Protein AF-A0A2K3NEZ0-F1 (afdb_monomer)

Sequence (125 aa):
ICHIASQNAQGDIDLQCKDNVTSQSRSSELLKQNLPADSTPSTADGTQGSAFLAQVRDKLSAAEYIDFVGYMKALKTKTLKIGEVLLSISRLFSGPERRPLLERFKDYVPAKYHSLYEQYVDGKD

Secondary structure (DSSP, 8-state):
-----------------------------------------SSHHHHHHHHHHHHHHHHS-HHHHHHHHHHHHHHHTT-TTHHHHHHHHHHHT-STTTHHHHHHHGGGS-GGGHHHHHHHHS---

Structure (mmCIF, N/CA/C/O backbone):
data_AF-A0A2K3NEZ0-F1
#
_entry.id   AF-A0A2K3NEZ0-F1
#
loop_
_atom_site.group_PDB
_atom_site.id
_atom_site.type_symbol
_atom_site.label_atom_id
_atom_site.label_alt_id
_atom_site.label_comp_id
_atom_site.label_asym_id
_atom_site.label_entity_id
_atom_site.label_seq_id
_atom_site.pdbx_PDB_ins_code
_atom_site.Cartn_x
_atom_site.Cartn_y
_atom_site.Cartn_z
_atom_site.occupancy
_atom_site.B_iso_or_equiv
_atom_site.auth_seq_id
_atom_site.auth_comp_id
_atom_site.auth_asym_id
_atom_site.auth_atom_id
_atom_site.pdbx_PDB_model_num
ATOM 1 N N . ILE A 1 1 ? 19.827 -73.524 -30.229 1.00 55.31 1 ILE A N 1
ATOM 2 C CA . ILE A 1 1 ? 18.744 -72.883 -31.014 1.00 55.31 1 ILE A CA 1
ATOM 3 C C . ILE A 1 1 ? 17.507 -73.745 -30.837 1.00 55.31 1 ILE A C 1
ATOM 5 O O . ILE A 1 1 ? 17.578 -74.880 -31.270 1.00 55.31 1 ILE A O 1
ATOM 9 N N . CYS A 1 2 ? 16.459 -73.254 -30.166 1.00 38.12 2 CYS A N 1
ATOM 10 C CA . CYS A 1 2 ? 15.070 -73.724 -30.287 1.00 38.12 2 CYS A CA 1
ATOM 11 C C . CYS A 1 2 ? 14.140 -72.693 -29.627 1.00 38.12 2 CYS A C 1
ATOM 13 O O . CYS A 1 2 ? 14.352 -72.308 -28.481 1.00 38.12 2 CYS A O 1
ATOM 15 N N . HIS A 1 3 ? 13.157 -72.231 -30.398 1.00 47.84 3 HIS A N 1
ATOM 16 C CA . HIS A 1 3 ? 12.072 -71.333 -30.004 1.00 47.84 3 HIS A CA 1
ATOM 17 C C . HIS A 1 3 ? 11.077 -72.055 -29.099 1.00 47.84 3 HIS A C 1
ATOM 19 O O . HIS A 1 3 ? 10.721 -73.175 -29.448 1.00 47.84 3 HIS A O 1
ATOM 25 N N . ILE A 1 4 ? 10.529 -71.392 -28.072 1.00 50.06 4 ILE A N 1
ATOM 26 C CA . ILE A 1 4 ? 9.161 -71.661 -27.599 1.00 50.06 4 ILE A CA 1
ATOM 27 C C . ILE A 1 4 ? 8.547 -70.351 -27.082 1.00 50.06 4 ILE A C 1
ATOM 29 O O . ILE A 1 4 ? 9.035 -69.749 -26.129 1.00 50.06 4 ILE A O 1
ATOM 33 N N . ALA A 1 5 ? 7.483 -69.913 -27.750 1.00 52.53 5 ALA A N 1
ATOM 34 C CA . ALA A 1 5 ? 6.516 -68.954 -27.238 1.00 52.53 5 ALA A CA 1
ATOM 35 C C . ALA A 1 5 ? 5.519 -69.689 -26.333 1.00 52.53 5 ALA A C 1
ATOM 37 O O . ALA A 1 5 ? 5.087 -70.772 -26.712 1.00 52.53 5 ALA A O 1
ATOM 38 N N . SER A 1 6 ? 5.086 -69.081 -25.225 1.00 53.50 6 SER A N 1
ATOM 39 C CA . SER A 1 6 ? 3.863 -69.501 -24.528 1.00 53.50 6 SER A CA 1
ATOM 40 C C . SER A 1 6 ? 3.179 -68.310 -23.868 1.00 53.50 6 SER A C 1
ATOM 42 O O . SER A 1 6 ? 3.755 -67.619 -23.032 1.00 53.50 6 SER A O 1
ATOM 44 N N . GLN A 1 7 ? 1.934 -68.092 -24.284 1.00 53.47 7 GLN A N 1
ATOM 45 C CA . GLN A 1 7 ? 0.948 -67.245 -23.626 1.00 53.47 7 GLN A CA 1
ATOM 46 C C . GLN A 1 7 ? 0.245 -68.027 -22.503 1.00 53.47 7 GLN A C 1
ATOM 48 O O . GLN A 1 7 ? 0.119 -69.246 -22.594 1.00 53.47 7 GLN A O 1
ATOM 53 N N . ASN A 1 8 ? -0.342 -67.262 -21.576 1.00 44.59 8 ASN A N 1
ATOM 54 C CA . ASN A 1 8 ? -1.540 -67.564 -20.781 1.00 44.59 8 ASN A CA 1
ATOM 55 C C . ASN A 1 8 ? -1.397 -68.437 -19.515 1.00 44.59 8 ASN A C 1
ATOM 57 O O . ASN A 1 8 ? -1.179 -69.640 -19.601 1.00 44.59 8 ASN A O 1
ATOM 61 N N . ALA A 1 9 ? -1.676 -67.831 -18.353 1.00 47.47 9 ALA A N 1
ATOM 62 C CA . ALA A 1 9 ? -2.453 -68.459 -17.282 1.00 47.47 9 ALA A CA 1
ATOM 63 C C . ALA A 1 9 ? -3.023 -67.390 -16.329 1.00 47.47 9 ALA A C 1
ATOM 65 O O . ALA A 1 9 ? -2.297 -66.564 -15.778 1.00 47.47 9 ALA A O 1
ATOM 66 N N . GLN A 1 10 ? -4.342 -67.435 -16.168 1.00 48.72 10 GLN A N 1
ATOM 67 C CA . GLN A 1 10 ? -5.161 -66.747 -15.174 1.00 48.72 10 GLN A CA 1
ATOM 68 C C . GLN A 1 10 ? -4.855 -67.252 -13.747 1.00 48.72 10 GLN A C 1
ATOM 70 O O . GLN A 1 10 ? -4.640 -68.446 -13.550 1.00 48.72 10 GLN A O 1
ATOM 75 N N . GLY A 1 11 ? -4.942 -66.359 -12.763 1.00 43.41 11 GLY A N 1
ATOM 76 C CA . GLY A 1 11 ? -5.019 -66.642 -11.322 1.00 43.41 11 GLY A CA 1
ATOM 77 C C . GLY A 1 11 ? -4.831 -65.316 -10.589 1.00 43.41 11 GLY A C 1
ATOM 78 O O . GLY A 1 11 ? -3.731 -64.784 -10.565 1.00 43.41 11 GLY A O 1
ATOM 79 N N . ASP A 1 12 ? -5.885 -64.567 -10.266 1.00 41.19 12 ASP A N 1
ATOM 80 C CA . ASP A 1 12 ? -6.663 -64.735 -9.028 1.00 41.19 12 ASP A CA 1
ATOM 81 C C . ASP A 1 12 ? -5.781 -65.191 -7.861 1.00 41.19 12 ASP A C 1
ATOM 83 O O . ASP A 1 12 ? -5.434 -66.364 -7.796 1.00 41.19 12 ASP A O 1
ATOM 87 N N . ILE A 1 13 ? -5.321 -64.242 -7.038 1.00 46.19 13 ILE A N 1
ATOM 88 C CA . ILE A 1 13 ? -5.597 -64.164 -5.595 1.00 46.19 13 ILE A CA 1
ATOM 89 C C . ILE A 1 13 ? -4.840 -62.983 -4.946 1.00 46.19 13 ILE A C 1
ATOM 91 O O . ILE A 1 13 ? -3.675 -62.726 -5.229 1.00 46.19 13 ILE A O 1
ATOM 95 N N . ASP A 1 14 ? -5.556 -62.328 -4.034 1.00 41.31 14 ASP A N 1
ATOM 96 C CA . ASP A 1 14 ? -5.105 -61.736 -2.764 1.00 41.31 14 ASP A CA 1
ATOM 97 C C . ASP A 1 14 ? -4.272 -60.430 -2.721 1.00 41.31 14 ASP A C 1
ATOM 99 O O . ASP A 1 14 ? -3.059 -60.381 -2.893 1.00 41.31 14 ASP A O 1
ATOM 103 N N . LEU A 1 15 ? -4.995 -59.345 -2.418 1.00 49.50 15 LEU A N 1
ATOM 104 C CA . LEU A 1 15 ? -4.818 -58.502 -1.224 1.00 49.50 15 LEU A CA 1
ATOM 105 C C . LEU A 1 15 ? -3.389 -58.348 -0.642 1.00 49.50 15 LEU A C 1
ATOM 107 O O . LEU A 1 15 ? -2.893 -59.248 0.014 1.00 49.50 15 LEU A O 1
ATOM 111 N N . GLN A 1 16 ? -2.804 -57.143 -0.705 1.00 42.84 16 GLN A N 1
ATOM 112 C CA . GLN A 1 16 ? -2.478 -56.317 0.482 1.00 42.84 16 GLN A CA 1
ATOM 113 C C . GLN A 1 16 ? -1.632 -55.082 0.138 1.00 42.84 16 GLN A C 1
ATOM 115 O O . GLN A 1 16 ? -0.623 -55.145 -0.559 1.00 42.84 16 GLN A O 1
ATOM 120 N N . CYS A 1 17 ? -2.030 -53.953 0.725 1.00 48.69 17 CYS A N 1
ATOM 121 C CA . CYS A 1 17 ? -1.269 -52.711 0.804 1.00 48.69 17 CYS A CA 1
ATOM 122 C C . CYS A 1 17 ? 0.028 -52.882 1.611 1.00 48.69 17 CYS A C 1
ATOM 124 O O . CYS A 1 17 ? -0.024 -53.453 2.702 1.00 48.69 17 CYS A O 1
ATOM 126 N N . LYS A 1 18 ? 1.131 -52.247 1.178 1.00 47.00 18 LYS A N 1
ATOM 127 C CA . LYS A 1 18 ? 2.030 -51.540 2.110 1.00 47.00 18 LYS A CA 1
ATOM 128 C C . LYS A 1 18 ? 2.948 -50.517 1.430 1.00 47.00 18 LYS A C 1
ATOM 130 O O . LYS A 1 18 ? 3.615 -50.804 0.443 1.00 47.00 18 LYS A O 1
ATOM 135 N N . ASP A 1 19 ? 2.976 -49.340 2.036 1.00 51.53 19 ASP A N 1
ATOM 136 C CA . ASP A 1 19 ? 3.762 -48.140 1.767 1.00 51.53 19 ASP A CA 1
ATOM 137 C C . ASP A 1 19 ? 5.293 -48.359 1.806 1.00 51.53 19 ASP A C 1
ATOM 139 O O . ASP A 1 19 ? 5.801 -49.053 2.691 1.00 51.53 19 ASP A O 1
ATOM 143 N N . ASN A 1 20 ? 6.055 -47.695 0.922 1.00 43.62 20 ASN A N 1
ATOM 144 C CA . ASN A 1 20 ? 7.057 -46.681 1.307 1.00 43.62 20 ASN A CA 1
ATOM 145 C C . ASN A 1 20 ? 7.822 -46.063 0.108 1.00 43.62 20 ASN A C 1
ATOM 147 O O . ASN A 1 20 ? 8.256 -46.731 -0.821 1.00 43.62 20 ASN A O 1
ATOM 151 N N . VAL A 1 21 ? 7.938 -44.736 0.191 1.00 46.41 21 VAL A N 1
ATOM 152 C CA . VAL A 1 21 ? 9.006 -43.797 -0.209 1.00 46.41 21 VAL A CA 1
ATOM 153 C C . VAL A 1 21 ? 10.264 -44.366 -0.895 1.00 46.41 21 VAL A C 1
ATOM 155 O O . VAL A 1 21 ? 11.013 -45.107 -0.272 1.00 46.41 21 VAL A O 1
ATOM 158 N N . THR A 1 22 ? 10.618 -43.840 -2.080 1.00 40.59 22 THR A N 1
ATOM 159 C CA . THR A 1 22 ? 11.917 -43.167 -2.344 1.00 40.59 22 THR A CA 1
ATOM 160 C C . THR A 1 22 ? 11.884 -42.387 -3.664 1.00 40.59 22 THR A C 1
ATOM 162 O O . THR A 1 22 ? 11.435 -42.859 -4.703 1.00 40.59 22 THR A O 1
ATOM 165 N N . SER A 1 23 ? 12.351 -41.148 -3.554 1.00 41.84 23 SER A N 1
ATOM 166 C CA . SER A 1 23 ? 12.462 -40.078 -4.537 1.00 41.84 23 SER A CA 1
ATOM 167 C C . SER A 1 23 ? 13.288 -40.404 -5.787 1.00 41.84 23 SER A C 1
ATOM 169 O O . SER A 1 23 ? 14.268 -41.135 -5.707 1.00 41.84 23 SER A O 1
ATOM 171 N N . GLN A 1 24 ? 12.979 -39.697 -6.887 1.00 44.69 24 GLN A N 1
ATOM 172 C CA . GLN A 1 24 ? 13.900 -38.808 -7.628 1.00 44.69 24 GLN A CA 1
ATOM 173 C C . GLN A 1 24 ? 13.709 -38.899 -9.153 1.00 44.69 24 GLN A C 1
ATOM 175 O O . GLN A 1 24 ? 14.262 -39.770 -9.811 1.00 44.69 24 GLN A O 1
ATOM 180 N N . SER A 1 25 ? 13.040 -37.905 -9.741 1.00 47.50 25 SER A N 1
ATOM 181 C CA . SER A 1 25 ? 13.498 -37.349 -11.018 1.00 47.50 25 SER A CA 1
ATOM 182 C C . SER A 1 25 ? 12.981 -35.924 -11.188 1.00 47.50 25 SER A C 1
ATOM 184 O O . SER A 1 25 ? 11.782 -35.664 -11.246 1.00 47.50 25 SER A O 1
ATOM 186 N N . ARG A 1 26 ? 13.931 -34.992 -11.198 1.00 52.34 26 ARG A N 1
ATOM 187 C CA . ARG A 1 26 ? 13.753 -33.570 -11.463 1.00 52.34 26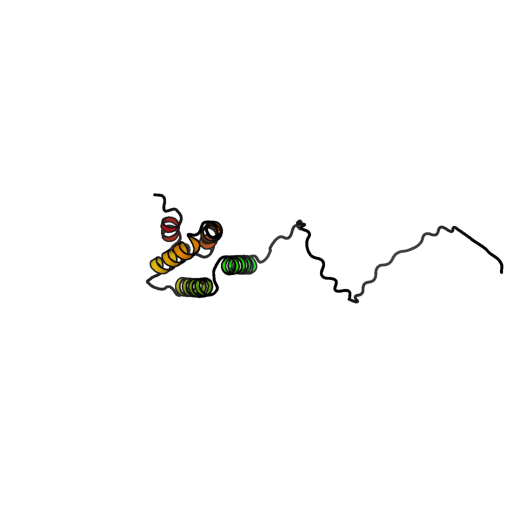 ARG A CA 1
ATOM 188 C C . ARG A 1 26 ? 13.806 -33.386 -12.977 1.00 52.34 26 ARG A C 1
ATOM 190 O O . ARG A 1 26 ? 14.899 -33.334 -13.528 1.00 52.34 26 ARG A O 1
ATOM 197 N N . SER A 1 27 ? 12.651 -33.229 -13.611 1.00 47.00 27 SER A N 1
ATOM 198 C CA . SER A 1 27 ? 12.553 -32.602 -14.930 1.00 47.00 27 SER A CA 1
ATOM 199 C C . SER A 1 27 ? 11.575 -31.447 -14.836 1.00 47.00 27 SER A C 1
ATOM 201 O O . SER A 1 27 ? 10.379 -31.625 -14.626 1.00 47.00 27 SER A O 1
ATOM 203 N N . SER A 1 28 ? 12.135 -30.246 -14.913 1.00 47.22 28 SER A N 1
ATOM 204 C CA . SER A 1 28 ? 11.405 -28.996 -15.026 1.00 47.22 28 SER A CA 1
ATOM 205 C C . SER A 1 28 ? 10.700 -28.979 -16.379 1.00 47.22 28 SER A C 1
ATOM 207 O O . SER A 1 28 ? 11.345 -28.723 -17.392 1.00 47.22 28 SER A O 1
ATOM 209 N N . GLU A 1 29 ? 9.395 -29.235 -16.399 1.00 47.78 29 GLU A N 1
ATOM 210 C CA . GLU A 1 29 ? 8.568 -28.956 -17.568 1.00 47.78 29 GLU A CA 1
ATOM 211 C C . GLU A 1 29 ? 7.492 -27.933 -17.204 1.00 47.78 29 GLU A C 1
ATOM 213 O O . GLU A 1 29 ? 6.752 -28.040 -16.226 1.00 47.78 29 GLU A O 1
ATOM 218 N N . LEU A 1 30 ? 7.542 -26.857 -17.972 1.00 49.41 30 LEU A N 1
ATOM 219 C CA . LEU A 1 30 ? 6.785 -25.627 -17.879 1.00 49.41 30 LEU A CA 1
ATOM 220 C C . LEU A 1 30 ? 5.344 -25.887 -18.352 1.00 49.41 30 LEU A C 1
ATOM 222 O O . LEU A 1 30 ? 5.146 -26.534 -19.373 1.00 49.41 30 LEU A O 1
ATOM 226 N N . LEU A 1 31 ? 4.375 -25.271 -17.665 1.00 52.72 31 LEU A N 1
ATOM 227 C CA . LEU A 1 31 ? 2.972 -25.075 -18.072 1.00 52.72 31 LEU A CA 1
ATOM 228 C C . LEU A 1 31 ? 2.089 -26.329 -18.206 1.00 52.72 31 LEU A C 1
ATOM 230 O O . LEU A 1 31 ? 2.047 -26.965 -19.254 1.00 52.72 31 LEU A O 1
ATOM 234 N N . LYS A 1 32 ? 1.148 -26.488 -17.268 1.00 46.94 32 LYS A N 1
ATOM 235 C CA . LYS A 1 32 ? -0.285 -26.423 -17.608 1.00 46.94 32 LYS A CA 1
ATOM 236 C C . LYS A 1 32 ? -1.137 -26.268 -16.349 1.00 46.94 32 LYS A C 1
ATOM 238 O O . LYS A 1 32 ? -0.916 -26.918 -15.335 1.00 46.94 32 LYS A O 1
ATOM 243 N N . GLN A 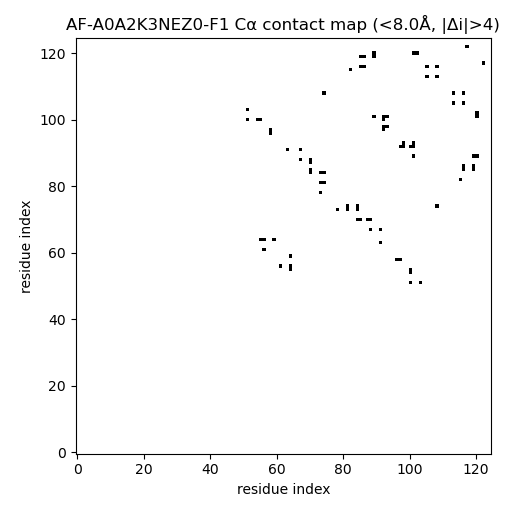1 33 ? -2.100 -25.366 -16.459 1.00 53.16 33 GLN A N 1
ATOM 244 C CA . GLN A 1 33 ? -3.180 -25.107 -15.517 1.00 53.16 33 GLN A CA 1
ATOM 245 C C . GLN A 1 33 ? -3.947 -26.394 -15.188 1.00 53.16 33 GLN A C 1
ATOM 247 O O . GLN A 1 33 ? -4.165 -27.196 -16.090 1.00 53.16 33 GLN A O 1
ATOM 252 N N . ASN A 1 34 ? -4.378 -26.537 -13.929 1.00 38.34 34 ASN A N 1
ATOM 253 C CA . ASN A 1 34 ? -5.638 -27.177 -13.535 1.00 38.34 34 ASN A CA 1
ATOM 254 C C . ASN A 1 34 ? -5.893 -26.953 -12.029 1.00 38.34 34 ASN A C 1
ATOM 256 O O . ASN A 1 34 ? -5.301 -27.612 -11.179 1.00 38.34 34 ASN A O 1
ATOM 260 N N . LEU A 1 35 ? -6.807 -26.031 -11.703 1.00 57.41 35 LEU A N 1
ATOM 261 C CA . LEU A 1 35 ? -7.735 -26.246 -10.582 1.00 57.41 35 LEU A CA 1
ATOM 262 C C . LEU A 1 35 ? -8.651 -27.417 -10.999 1.00 57.41 35 LEU A C 1
ATOM 264 O O . LEU A 1 35 ? -8.955 -27.487 -12.192 1.00 57.41 35 LEU A O 1
ATOM 268 N N . PRO A 1 36 ? -9.096 -28.329 -10.111 1.00 54.50 36 PRO A N 1
ATOM 269 C CA . PRO A 1 36 ? -9.743 -27.984 -8.845 1.00 54.50 36 PRO A CA 1
ATOM 270 C C . PRO A 1 36 ? -9.369 -28.898 -7.664 1.00 54.50 36 PRO A C 1
ATOM 272 O O . PRO A 1 36 ? -9.239 -30.110 -7.799 1.00 54.50 36 PRO A O 1
ATOM 275 N N . ALA A 1 37 ? -9.296 -28.328 -6.467 1.00 41.81 37 ALA A N 1
ATOM 276 C CA . ALA A 1 37 ? -9.476 -29.101 -5.249 1.00 41.81 37 ALA A CA 1
ATOM 277 C C . ALA A 1 37 ? -10.192 -28.228 -4.229 1.00 41.81 37 ALA A C 1
ATOM 279 O O . ALA A 1 37 ? -9.680 -27.200 -3.784 1.00 41.81 37 ALA A O 1
ATOM 280 N N . ASP A 1 38 ? -11.410 -28.659 -3.928 1.00 49.09 38 ASP A N 1
ATOM 281 C CA . ASP A 1 38 ? -12.082 -28.450 -2.661 1.00 49.09 38 ASP A CA 1
ATOM 282 C C . ASP A 1 38 ? -11.056 -28.533 -1.524 1.00 49.09 38 ASP A C 1
ATOM 284 O O . ASP A 1 38 ? -10.443 -29.563 -1.246 1.00 49.09 38 ASP A O 1
ATOM 288 N N . SER A 1 39 ? -10.756 -27.384 -0.950 1.00 40.91 39 SER A N 1
ATOM 289 C CA . SER A 1 39 ? -9.989 -27.270 0.273 1.00 40.91 39 SER A CA 1
ATOM 290 C C . SER A 1 39 ? -10.518 -26.026 0.936 1.00 40.91 39 SER A C 1
ATOM 292 O O . SER A 1 39 ? -10.124 -24.9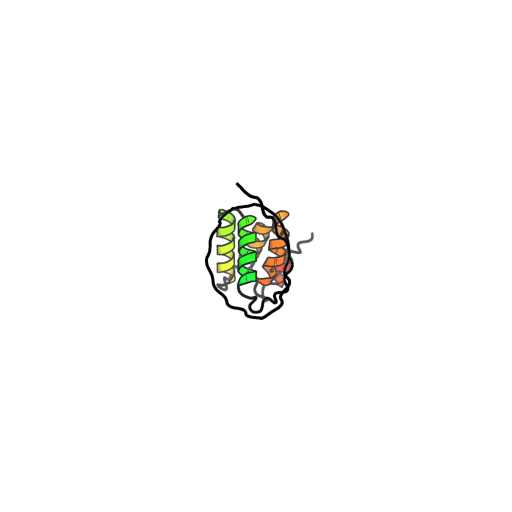05 0.623 1.00 40.91 39 SER A O 1
ATOM 294 N N . THR A 1 40 ? -11.471 -26.245 1.832 1.00 55.22 40 THR A N 1
ATOM 295 C CA . THR A 1 40 ? -11.739 -25.342 2.944 1.00 55.22 40 THR A CA 1
ATOM 296 C C . THR A 1 40 ? -10.419 -24.757 3.453 1.00 55.22 40 THR A C 1
ATOM 298 O O . THR A 1 40 ? -9.599 -25.523 3.970 1.00 55.22 40 THR A O 1
ATOM 301 N N . PRO A 1 41 ? -10.176 -23.436 3.383 1.00 46.69 41 PRO A N 1
ATOM 302 C CA . PRO A 1 41 ? -9.115 -22.847 4.171 1.00 46.69 41 PRO A CA 1
ATOM 303 C C . PRO A 1 41 ? -9.662 -22.666 5.587 1.00 46.69 41 PRO A C 1
ATOM 305 O O . PRO A 1 41 ? -10.060 -21.582 6.007 1.00 46.69 41 PRO A O 1
ATOM 308 N N . SER A 1 42 ? -9.696 -23.769 6.331 1.00 54.00 42 SER A N 1
ATOM 309 C CA . SER A 1 42 ? -9.659 -23.687 7.783 1.00 54.00 42 SER A CA 1
ATOM 310 C C . SER A 1 42 ? -8.270 -23.139 8.126 1.00 54.00 42 SER A C 1
ATOM 312 O O . SER A 1 42 ? -7.263 -23.748 7.765 1.00 54.00 42 SER A O 1
ATOM 314 N N . THR A 1 43 ? -8.224 -21.971 8.776 1.00 45.72 43 THR A N 1
ATOM 315 C CA . THR A 1 43 ? -7.048 -21.104 9.054 1.00 45.72 43 THR A CA 1
ATOM 316 C C . THR A 1 43 ? -6.729 -20.051 7.971 1.00 45.72 43 THR A C 1
ATOM 318 O O . THR A 1 43 ? -5.632 -19.998 7.420 1.00 45.72 43 THR A O 1
ATOM 321 N N . ALA A 1 44 ? -7.686 -19.174 7.655 1.00 49.47 44 ALA A N 1
ATOM 322 C CA . ALA A 1 44 ? -7.561 -18.179 6.581 1.00 49.47 44 ALA A CA 1
ATOM 323 C C . ALA A 1 44 ? -6.994 -16.797 6.983 1.00 49.47 44 ALA A C 1
ATOM 325 O O . ALA A 1 44 ? -6.979 -15.900 6.147 1.00 49.47 44 ALA A O 1
ATOM 326 N N . ASP A 1 45 ? -6.481 -16.591 8.199 1.00 51.53 45 ASP A N 1
ATOM 327 C CA . ASP A 1 45 ? -5.962 -15.262 8.584 1.00 51.53 45 ASP A CA 1
ATOM 328 C C . ASP A 1 45 ? -4.531 -14.979 8.074 1.00 51.53 45 ASP A C 1
ATOM 330 O O . ASP A 1 45 ? -4.160 -13.829 7.845 1.00 51.53 45 ASP A O 1
ATOM 334 N N . GLY A 1 46 ? -3.709 -16.013 7.843 1.00 51.91 46 GLY A N 1
ATOM 335 C CA . GLY A 1 46 ? -2.300 -15.846 7.440 1.00 51.91 46 GLY A CA 1
ATOM 336 C C . GLY A 1 46 ? -2.044 -15.881 5.927 1.00 51.91 46 GLY A C 1
ATOM 337 O O . GLY A 1 46 ? -1.254 -15.094 5.401 1.00 51.91 46 GLY A O 1
ATOM 338 N N . THR A 1 47 ? -2.717 -16.786 5.211 1.00 57.50 47 THR A N 1
ATOM 339 C CA . THR A 1 47 ? -2.445 -17.070 3.788 1.00 57.50 47 THR A CA 1
ATOM 340 C C . THR A 1 47 ? -3.021 -16.006 2.855 1.00 57.50 47 THR A C 1
ATOM 342 O O . THR A 1 47 ? -2.418 -15.673 1.836 1.00 57.50 47 THR A O 1
ATOM 345 N N . GLN A 1 48 ? -4.164 -15.415 3.214 1.00 68.31 48 GLN A N 1
ATOM 346 C CA . GLN A 1 48 ? -4.771 -14.348 2.418 1.00 68.31 48 GLN A CA 1
ATOM 347 C C . GLN A 1 48 ? -3.895 -13.084 2.424 1.00 68.31 48 GLN A C 1
ATOM 349 O O . GLN A 1 48 ? -3.675 -12.469 1.381 1.00 68.31 48 GLN A O 1
ATOM 354 N N . GLY A 1 49 ? -3.331 -12.733 3.586 1.00 76.81 49 GLY A N 1
ATOM 355 C CA . GLY A 1 49 ? -2.390 -11.619 3.736 1.00 76.81 49 GLY A CA 1
ATOM 356 C C . GLY A 1 49 ? -1.109 -11.788 2.921 1.00 76.81 49 GLY A C 1
ATOM 357 O O . GLY A 1 49 ? -0.683 -10.855 2.239 1.00 76.81 49 GLY A O 1
ATOM 358 N N . SER A 1 50 ? -0.504 -12.977 2.946 1.00 81.00 50 SER A N 1
ATOM 359 C CA . SER A 1 50 ? 0.732 -13.236 2.201 1.00 81.00 50 SER A CA 1
ATOM 360 C C . SER A 1 50 ? 0.514 -13.237 0.684 1.00 81.00 50 SER A C 1
ATOM 362 O O . SER A 1 50 ? 1.328 -12.668 -0.045 1.00 81.00 50 SER A O 1
ATOM 364 N N . ALA A 1 51 ? -0.607 -13.784 0.205 1.00 87.00 51 ALA A N 1
ATOM 365 C CA . ALA A 1 51 ? -0.975 -13.750 -1.210 1.00 87.00 51 ALA A CA 1
ATOM 366 C C . ALA A 1 51 ? -1.226 -12.320 -1.720 1.00 87.00 51 ALA A C 1
ATOM 368 O O . ALA A 1 51 ? -0.838 -11.979 -2.839 1.00 87.00 51 ALA A O 1
ATOM 369 N N . PHE A 1 52 ? -1.843 -11.460 -0.905 1.00 88.38 52 PHE A N 1
ATOM 370 C CA . PHE A 1 52 ? -2.005 -10.044 -1.236 1.00 88.38 52 PHE A CA 1
ATOM 371 C C . PHE A 1 52 ? -0.650 -9.332 -1.337 1.00 88.38 52 PHE A C 1
ATOM 373 O O . PHE A 1 52 ? -0.369 -8.690 -2.346 1.00 88.38 52 PHE A O 1
ATOM 380 N N . LEU A 1 53 ? 0.236 -9.510 -0.349 1.00 88.56 53 LEU A N 1
ATOM 381 C CA . LEU A 1 53 ? 1.574 -8.904 -0.365 1.00 88.56 53 LEU A CA 1
ATOM 382 C C . LEU A 1 53 ? 2.417 -9.344 -1.568 1.00 88.56 53 LEU A C 1
ATOM 384 O O . LEU A 1 53 ? 3.153 -8.529 -2.124 1.00 88.56 53 LEU A O 1
ATOM 388 N N . ALA A 1 54 ? 2.296 -10.603 -1.996 1.00 88.81 54 ALA A N 1
ATOM 389 C CA . ALA A 1 54 ? 2.966 -11.094 -3.197 1.00 88.81 54 ALA A CA 1
ATOM 390 C C . ALA A 1 54 ? 2.490 -10.355 -4.460 1.00 88.81 54 ALA A C 1
ATOM 392 O O . ALA A 1 54 ? 3.318 -9.910 -5.250 1.00 88.81 54 ALA A O 1
ATOM 393 N N . GLN A 1 55 ? 1.177 -10.154 -4.616 1.00 89.50 55 GLN A N 1
ATOM 394 C CA . GLN A 1 55 ? 0.618 -9.396 -5.744 1.00 89.50 55 GLN A CA 1
ATOM 395 C C . GLN A 1 55 ? 1.020 -7.919 -5.697 1.00 89.50 55 GLN A C 1
ATOM 397 O O . GLN A 1 55 ? 1.381 -7.334 -6.713 1.00 89.50 55 GLN A O 1
ATOM 402 N N . VAL A 1 56 ? 1.007 -7.318 -4.508 1.00 90.12 56 VAL A N 1
ATOM 403 C CA . VAL A 1 56 ? 1.457 -5.939 -4.296 1.00 90.12 56 VAL A CA 1
ATOM 404 C C . VAL A 1 56 ? 2.925 -5.783 -4.703 1.00 90.12 56 VAL A C 1
ATOM 406 O O . VAL A 1 56 ? 3.265 -4.833 -5.399 1.00 90.12 56 VAL A O 1
ATOM 409 N N . ARG A 1 57 ? 3.785 -6.745 -4.352 1.00 89.12 57 ARG A N 1
ATOM 410 C CA . ARG A 1 57 ? 5.200 -6.760 -4.751 1.00 89.12 57 ARG A CA 1
ATOM 411 C C . ARG A 1 57 ? 5.415 -6.982 -6.252 1.00 89.12 57 ARG A C 1
ATOM 413 O O . ARG A 1 57 ? 6.400 -6.487 -6.780 1.00 89.12 57 ARG A O 1
ATOM 420 N N . ASP A 1 58 ? 4.532 -7.720 -6.920 1.00 90.31 58 ASP A N 1
ATOM 421 C CA . ASP A 1 58 ? 4.582 -7.931 -8.374 1.00 90.31 58 ASP A CA 1
ATOM 422 C C . ASP A 1 58 ? 4.188 -6.667 -9.156 1.00 90.31 58 ASP A C 1
ATOM 424 O O . ASP A 1 58 ? 4.760 -6.372 -10.201 1.00 90.31 58 ASP A O 1
ATOM 428 N N . LYS A 1 59 ? 3.223 -5.892 -8.638 1.00 90.12 59 LYS A N 1
ATOM 429 C CA . LYS A 1 59 ? 2.693 -4.693 -9.316 1.00 90.12 59 LYS A CA 1
ATOM 430 C C . LYS A 1 59 ? 3.392 -3.388 -8.960 1.00 90.12 59 LYS A C 1
ATOM 432 O O . LYS A 1 59 ? 3.270 -2.409 -9.703 1.00 90.12 59 LYS A O 1
ATOM 437 N N . LEU A 1 60 ? 4.081 -3.346 -7.828 1.00 89.81 60 LEU A N 1
ATOM 438 C CA . LEU A 1 60 ? 4.843 -2.189 -7.375 1.00 89.81 60 LEU A CA 1
ATOM 439 C C . LEU A 1 60 ? 6.328 -2.372 -7.661 1.00 89.81 60 LEU A C 1
ATOM 441 O O . LEU A 1 60 ? 6.868 -3.472 -7.582 1.00 89.81 60 LEU A O 1
ATOM 445 N N . SER A 1 61 ? 7.018 -1.260 -7.905 1.00 90.88 61 SER A N 1
ATOM 446 C CA . SER A 1 61 ? 8.482 -1.275 -7.896 1.00 90.88 61 SER A CA 1
ATOM 447 C C . SER A 1 61 ? 9.019 -1.543 -6.487 1.00 90.88 61 SER A C 1
ATOM 449 O O . SER A 1 61 ? 8.342 -1.294 -5.490 1.00 90.88 61 SER A O 1
ATOM 451 N N . ALA A 1 62 ? 10.275 -1.986 -6.381 1.00 90.44 62 ALA A N 1
ATOM 452 C CA . ALA A 1 62 ? 10.907 -2.245 -5.084 1.00 90.44 62 ALA A CA 1
ATOM 453 C C . ALA A 1 62 ? 10.840 -1.033 -4.133 1.00 90.44 62 ALA A C 1
ATOM 455 O O . ALA A 1 62 ? 10.573 -1.210 -2.947 1.00 90.44 62 ALA A O 1
ATOM 456 N N . ALA A 1 63 ? 11.021 0.185 -4.657 1.00 92.50 63 ALA A N 1
ATOM 457 C CA . ALA A 1 63 ? 10.886 1.423 -3.888 1.00 92.50 63 ALA A CA 1
ATOM 458 C C . ALA A 1 63 ? 9.451 1.627 -3.370 1.00 92.50 63 ALA A C 1
ATOM 460 O O . ALA A 1 63 ? 9.241 1.775 -2.171 1.00 92.50 63 ALA A O 1
ATOM 461 N N . GLU A 1 64 ? 8.457 1.516 -4.252 1.00 91.69 64 GLU A N 1
ATOM 462 C CA . GLU A 1 64 ? 7.045 1.669 -3.889 1.00 91.69 64 GLU A CA 1
ATOM 463 C C . GLU A 1 64 ? 6.577 0.604 -2.883 1.00 91.69 64 GLU A C 1
ATOM 465 O O . GLU A 1 64 ? 5.775 0.887 -1.995 1.00 91.69 64 GLU A O 1
ATOM 470 N N . TYR A 1 65 ? 7.085 -0.627 -2.986 1.00 92.12 65 TYR A N 1
ATOM 471 C CA . TYR A 1 65 ? 6.790 -1.683 -2.018 1.00 92.12 65 TYR A CA 1
ATOM 472 C C . TYR A 1 65 ? 7.346 -1.353 -0.624 1.00 92.12 65 TYR A C 1
ATOM 474 O O . TYR A 1 65 ? 6.695 -1.624 0.386 1.00 92.12 65 TYR A O 1
ATOM 482 N N . ILE A 1 66 ? 8.537 -0.749 -0.549 1.00 92.88 66 ILE A N 1
ATOM 483 C CA . ILE A 1 66 ? 9.114 -0.288 0.720 1.00 92.88 66 ILE A CA 1
ATOM 484 C C . ILE A 1 66 ? 8.222 0.796 1.337 1.00 92.88 66 ILE A C 1
ATOM 486 O O . ILE A 1 66 ? 7.891 0.697 2.523 1.00 92.88 66 ILE A O 1
ATOM 490 N N . ASP A 1 67 ? 7.775 1.766 0.535 1.00 92.75 67 ASP A N 1
ATOM 491 C CA . ASP A 1 67 ? 6.844 2.810 0.977 1.00 92.75 67 ASP A CA 1
ATOM 492 C C . ASP A 1 67 ? 5.526 2.207 1.476 1.00 92.75 67 ASP A C 1
ATOM 494 O O . ASP A 1 67 ? 5.079 2.516 2.582 1.00 92.75 67 ASP A O 1
ATOM 498 N N . PHE A 1 68 ? 4.953 1.258 0.729 1.00 92.19 68 PHE A N 1
ATOM 499 C CA . PHE A 1 68 ? 3.742 0.535 1.117 1.00 92.19 68 PHE A CA 1
ATOM 500 C C . PHE A 1 68 ? 3.868 -0.145 2.488 1.00 92.19 68 PHE A C 1
ATOM 502 O O . PHE A 1 68 ? 3.001 0.013 3.351 1.00 92.19 68 PHE A O 1
ATOM 509 N N . VAL A 1 69 ? 4.960 -0.878 2.728 1.00 90.25 69 VAL A N 1
ATOM 510 C CA . VAL A 1 69 ? 5.203 -1.528 4.027 1.00 90.25 69 VAL A CA 1
ATOM 511 C C . VAL A 1 69 ? 5.379 -0.484 5.136 1.00 90.25 69 VAL A C 1
ATOM 513 O O . VAL A 1 69 ? 4.908 -0.693 6.259 1.00 90.25 69 VAL A O 1
ATOM 516 N N . GLY A 1 70 ? 6.013 0.653 4.835 1.00 91.50 70 GLY A N 1
ATOM 517 C CA . GLY A 1 70 ? 6.095 1.805 5.734 1.00 91.50 70 GLY A CA 1
ATOM 518 C C . GLY A 1 70 ? 4.713 2.340 6.119 1.00 91.50 70 GLY A C 1
ATOM 519 O O . GLY A 1 70 ? 4.424 2.517 7.306 1.00 91.50 70 GLY A O 1
ATOM 520 N N . TYR A 1 71 ? 3.821 2.499 5.140 1.00 90.56 71 TYR A N 1
ATOM 521 C CA . TYR A 1 71 ? 2.441 2.923 5.361 1.00 90.56 71 TYR A CA 1
ATOM 522 C C . TYR A 1 71 ? 1.642 1.907 6.181 1.00 90.56 71 TYR A C 1
ATOM 524 O O . TYR A 1 71 ? 0.973 2.301 7.133 1.00 90.56 71 TYR A O 1
ATOM 532 N N . MET A 1 72 ? 1.766 0.600 5.916 1.00 88.44 72 MET A N 1
ATOM 533 C CA . MET A 1 72 ? 1.115 -0.435 6.734 1.00 88.44 72 MET A CA 1
ATOM 534 C C . MET A 1 72 ? 1.575 -0.400 8.195 1.00 88.44 72 MET A C 1
ATOM 536 O O . MET A 1 72 ? 0.767 -0.570 9.110 1.00 88.44 72 MET A O 1
ATOM 540 N N . LYS A 1 73 ? 2.867 -0.155 8.442 1.00 87.81 73 LYS A N 1
ATOM 541 C CA . LYS A 1 73 ? 3.384 0.020 9.806 1.00 87.81 73 LYS A CA 1
ATOM 542 C C . LYS A 1 73 ? 2.769 1.247 10.477 1.00 87.81 73 LYS A C 1
ATOM 544 O O . LYS A 1 73 ? 2.303 1.126 11.606 1.00 87.81 73 LYS A O 1
ATOM 549 N N . ALA A 1 74 ? 2.711 2.380 9.775 1.00 87.31 74 ALA A N 1
ATOM 550 C CA . ALA A 1 74 ? 2.104 3.619 10.268 1.00 87.31 74 ALA A CA 1
ATOM 551 C C . ALA A 1 74 ? 0.595 3.476 10.548 1.00 87.31 74 ALA A C 1
ATOM 553 O O . ALA A 1 74 ? 0.081 4.034 11.520 1.00 87.31 74 ALA A O 1
ATOM 554 N N . LEU A 1 75 ? -0.100 2.679 9.728 1.00 85.00 75 LEU A N 1
ATOM 555 C CA . LEU A 1 75 ? -1.509 2.326 9.897 1.00 85.00 75 LEU A CA 1
ATOM 556 C C . LEU A 1 75 ? -1.734 1.567 11.215 1.00 85.00 75 LEU A C 1
ATOM 558 O O . LEU A 1 75 ? -2.674 1.850 11.957 1.00 85.00 75 LEU A O 1
ATOM 562 N N . LYS A 1 76 ? -0.837 0.624 11.534 1.00 81.56 76 LYS A N 1
ATOM 563 C CA . LYS A 1 76 ? -0.914 -0.201 12.749 1.00 81.56 76 LYS A CA 1
ATOM 564 C C . LYS A 1 76 ? -0.529 0.556 14.021 1.00 81.56 76 LYS A C 1
ATOM 566 O O . LYS A 1 76 ? -1.032 0.220 15.090 1.00 81.56 76 LYS A O 1
ATOM 571 N N . THR A 1 77 ? 0.322 1.577 13.942 1.00 79.44 77 THR A N 1
ATOM 572 C CA . THR A 1 77 ? 0.849 2.288 15.121 1.00 79.44 77 THR A CA 1
ATOM 573 C C . THR A 1 77 ? -0.042 3.415 15.662 1.00 79.44 77 THR A C 1
ATOM 575 O O . THR A 1 77 ? 0.428 4.201 16.477 1.00 79.44 77 THR A O 1
ATOM 578 N N . LYS A 1 78 ? -1.334 3.497 15.289 1.00 69.56 78 LYS A N 1
ATOM 579 C CA . LYS A 1 78 ? -2.245 4.601 15.693 1.00 69.56 78 LYS A CA 1
ATOM 580 C C . LYS A 1 78 ? -1.601 5.978 15.475 1.00 69.56 78 LYS A C 1
ATOM 582 O O . LYS A 1 78 ? -1.625 6.847 16.345 1.00 69.56 78 LYS A O 1
ATOM 587 N N . THR A 1 79 ? -1.002 6.173 14.302 1.00 74.12 79 THR A N 1
ATOM 588 C CA . THR A 1 79 ? -0.404 7.462 13.961 1.00 74.12 79 THR A CA 1
ATOM 589 C C . THR A 1 79 ? -1.489 8.529 13.776 1.00 74.12 79 THR A C 1
ATOM 591 O O . THR A 1 79 ? -2.538 8.266 13.185 1.00 74.12 79 THR A O 1
ATOM 594 N N . LEU A 1 80 ? -1.237 9.756 14.242 1.00 72.31 80 LEU A N 1
ATOM 595 C CA . LEU A 1 80 ? -2.186 10.878 14.135 1.00 72.31 80 LEU A CA 1
ATOM 596 C C . LEU A 1 80 ? -2.455 11.310 12.680 1.00 72.31 80 LEU A C 1
ATOM 598 O O . LEU A 1 80 ? -3.399 12.044 12.414 1.00 72.31 80 LEU A O 1
ATOM 602 N N . LYS A 1 81 ? -1.646 10.831 11.729 1.00 84.19 81 LYS A N 1
ATOM 603 C CA . LYS A 1 81 ? -1.702 11.157 10.295 1.00 84.19 81 LYS A CA 1
ATOM 604 C C . LYS A 1 81 ? -2.262 10.022 9.429 1.00 84.19 81 LYS 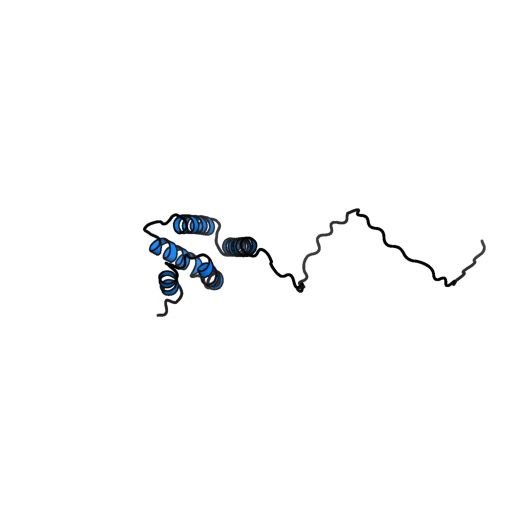A C 1
ATOM 606 O O . LYS A 1 81 ? -1.898 9.876 8.269 1.00 84.19 81 LYS A O 1
ATOM 611 N N . ILE A 1 82 ? -3.150 9.200 9.985 1.00 85.25 82 ILE A N 1
ATOM 612 C CA . ILE A 1 82 ? -3.752 8.050 9.291 1.00 85.25 82 ILE A CA 1
ATOM 613 C C . ILE A 1 82 ? -4.421 8.408 7.951 1.00 85.25 82 ILE A C 1
ATOM 615 O O . ILE A 1 82 ? -4.328 7.634 7.004 1.00 85.25 82 ILE A O 1
ATOM 619 N N . GLY A 1 83 ? -5.037 9.590 7.841 1.00 86.19 83 GLY A N 1
ATOM 620 C CA . GLY A 1 83 ? -5.633 10.057 6.585 1.00 86.19 83 GLY A CA 1
ATOM 621 C C . GLY A 1 83 ? -4.599 10.263 5.477 1.00 86.19 83 GLY A C 1
ATOM 622 O O . GLY A 1 83 ? -4.800 9.791 4.363 1.00 86.19 83 GLY A O 1
ATOM 623 N N . GLU A 1 84 ? -3.452 10.872 5.799 1.00 88.69 84 GLU A N 1
ATOM 624 C CA . GLU A 1 84 ? -2.342 11.031 4.847 1.00 88.69 84 GLU A CA 1
ATOM 625 C C . GLU A 1 84 ? -1.778 9.671 4.421 1.00 88.69 84 GLU A C 1
ATOM 627 O O . GLU A 1 84 ? -1.489 9.462 3.248 1.00 88.69 84 GLU A O 1
ATOM 632 N N . VAL A 1 85 ? -1.677 8.721 5.357 1.00 89.25 85 VAL A N 1
ATOM 633 C CA . VAL A 1 85 ? -1.228 7.351 5.067 1.00 89.25 85 VAL A CA 1
ATOM 634 C C . VAL A 1 85 ? -2.173 6.665 4.076 1.00 89.25 85 VAL A C 1
ATOM 636 O O . VAL A 1 85 ? -1.711 6.103 3.086 1.00 89.25 85 VAL A O 1
ATOM 639 N N . LEU A 1 86 ? -3.488 6.732 4.302 1.00 89.00 86 LEU A N 1
ATOM 640 C CA . LEU A 1 86 ? -4.480 6.130 3.407 1.00 89.00 86 LEU A CA 1
ATOM 641 C C . LEU A 1 86 ? -4.483 6.776 2.017 1.00 89.00 86 LEU A C 1
ATOM 643 O O . LEU A 1 86 ? -4.576 6.058 1.024 1.00 89.00 86 LEU A O 1
ATOM 647 N N . LEU A 1 87 ? -4.316 8.099 1.941 1.00 89.00 87 LEU A N 1
ATOM 648 C CA . LEU A 1 87 ? -4.194 8.820 0.673 1.00 89.00 87 LEU A CA 1
ATOM 649 C C . LEU A 1 87 ? -2.912 8.442 -0.087 1.00 89.00 87 LEU A C 1
ATOM 651 O O . LEU A 1 87 ? -2.936 8.275 -1.304 1.00 89.00 87 LEU A O 1
ATOM 655 N N . SER A 1 88 ? -1.781 8.282 0.604 1.00 91.12 88 SER A N 1
ATOM 656 C CA . SER A 1 88 ? -0.545 7.816 -0.036 1.00 91.12 88 SER A CA 1
ATOM 657 C C . SER A 1 88 ? -0.696 6.400 -0.584 1.00 91.12 88 SER A C 1
ATOM 659 O O . SER A 1 88 ? -0.281 6.134 -1.711 1.00 91.12 88 SER A O 1
ATOM 661 N N . ILE A 1 89 ? -1.348 5.505 0.166 1.00 90.19 89 ILE A N 1
ATOM 662 C CA . ILE A 1 89 ? -1.658 4.151 -0.307 1.00 90.19 89 ILE A CA 1
ATOM 663 C C . ILE A 1 89 ? -2.594 4.201 -1.524 1.00 90.19 89 ILE A C 1
ATOM 665 O O . ILE A 1 89 ? -2.359 3.486 -2.498 1.00 90.19 89 ILE A O 1
ATOM 669 N N . SER A 1 90 ? -3.627 5.053 -1.515 1.00 88.31 90 SER A N 1
ATOM 670 C CA . SER A 1 90 ? -4.549 5.155 -2.652 1.00 88.31 90 SER A CA 1
ATOM 671 C C . SER A 1 90 ? -3.862 5.658 -3.920 1.00 88.31 90 SER A C 1
ATOM 673 O O . SER A 1 90 ? -4.084 5.112 -5.002 1.00 88.31 90 SER A O 1
ATOM 675 N N . ARG A 1 91 ? -2.942 6.621 -3.787 1.00 89.44 91 ARG A N 1
ATOM 676 C CA . ARG A 1 91 ? -2.087 7.104 -4.884 1.00 89.44 91 ARG A CA 1
ATOM 677 C C . ARG A 1 91 ? -1.168 6.017 -5.432 1.00 89.44 91 ARG A C 1
ATOM 679 O O . ARG A 1 91 ? -1.072 5.868 -6.648 1.00 89.44 91 ARG A O 1
ATOM 686 N N . LEU A 1 92 ? -0.558 5.218 -4.557 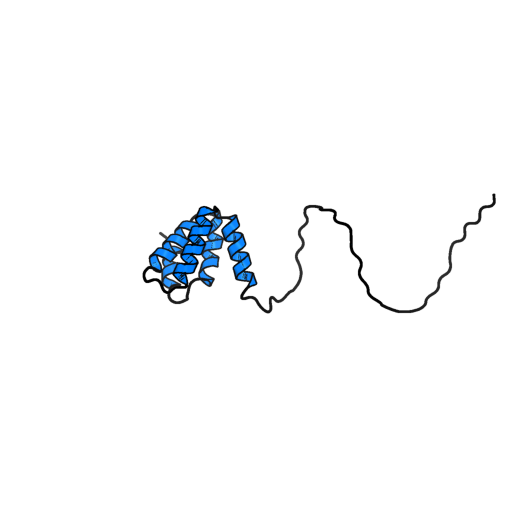1.00 90.06 92 LEU A N 1
ATOM 687 C CA . LEU A 1 92 ? 0.322 4.108 -4.939 1.00 90.06 92 LEU A CA 1
ATOM 688 C C . LEU A 1 92 ? -0.387 3.092 -5.857 1.00 90.06 92 LEU A C 1
ATOM 690 O O . LEU A 1 92 ? 0.196 2.563 -6.809 1.00 90.06 92 LEU A O 1
ATOM 694 N N . PHE A 1 93 ? -1.674 2.852 -5.589 1.00 89.31 93 PHE A N 1
ATOM 695 C CA . PHE A 1 93 ? -2.515 1.916 -6.334 1.00 89.31 93 PHE A CA 1
ATOM 696 C C . PHE A 1 93 ? -3.468 2.582 -7.342 1.00 89.31 93 PHE A C 1
ATOM 698 O O . PHE A 1 93 ? -4.324 1.901 -7.901 1.00 89.31 93 PHE A O 1
ATOM 705 N N . SER A 1 94 ? -3.314 3.880 -7.629 1.00 85.06 94 SER A N 1
ATOM 706 C CA . SER A 1 94 ? -4.189 4.606 -8.572 1.00 85.06 94 SER A CA 1
ATOM 707 C C . SER A 1 94 ? -4.039 4.152 -10.032 1.00 85.06 94 SER A C 1
ATOM 709 O O . SER A 1 94 ? -4.887 4.461 -10.871 1.00 85.06 94 SER A O 1
ATOM 711 N N . GLY A 1 95 ? -2.982 3.400 -10.353 1.00 85.12 95 GLY A N 1
ATOM 712 C CA . GLY A 1 95 ? -2.780 2.831 -11.684 1.00 85.12 95 GLY A CA 1
ATOM 713 C C . GLY A 1 95 ? -3.855 1.795 -12.061 1.00 85.12 95 GLY A C 1
ATOM 714 O O . GLY A 1 95 ? -4.319 1.048 -11.196 1.00 85.12 95 GLY A O 1
ATOM 715 N N . PRO A 1 96 ? -4.233 1.685 -13.349 1.00 79.19 96 PRO A N 1
ATOM 716 C CA . PRO A 1 96 ? -5.293 0.779 -13.808 1.00 79.19 96 PRO A CA 1
ATOM 717 C C . PRO A 1 96 ? -5.009 -0.693 -13.475 1.00 79.19 96 PRO A C 1
ATOM 719 O O . PRO A 1 96 ? -5.919 -1.424 -13.100 1.00 79.19 96 PRO A O 1
ATOM 722 N N . GLU A 1 97 ? -3.743 -1.108 -13.515 1.00 85.12 97 GLU A N 1
ATOM 723 C CA . GLU A 1 97 ? -3.310 -2.471 -13.170 1.00 85.12 97 GLU A CA 1
ATOM 724 C C . GLU A 1 97 ? -3.339 -2.759 -11.659 1.00 85.12 97 GLU A C 1
ATOM 726 O O . GLU A 1 97 ? -3.273 -3.910 -11.231 1.00 85.12 97 GLU A O 1
ATOM 731 N N . ARG A 1 98 ? -3.422 -1.707 -10.839 1.00 88.44 98 ARG A N 1
ATOM 732 C CA . ARG A 1 98 ? -3.308 -1.755 -9.376 1.00 88.44 98 ARG A CA 1
ATOM 733 C C . ARG A 1 98 ? -4.638 -1.520 -8.662 1.00 88.44 98 ARG A C 1
ATOM 735 O O . ARG A 1 98 ? -4.750 -1.850 -7.486 1.00 88.44 98 ARG A O 1
ATOM 742 N N . ARG A 1 99 ? -5.668 -1.050 -9.373 1.00 84.69 99 ARG A N 1
ATOM 743 C CA . ARG A 1 99 ? -7.048 -0.926 -8.872 1.00 84.69 99 ARG A CA 1
ATOM 744 C C . ARG A 1 99 ? -7.577 -2.154 -8.116 1.00 84.69 99 ARG A C 1
ATOM 746 O O . ARG A 1 99 ? -8.096 -1.956 -7.020 1.00 84.69 99 ARG A O 1
ATOM 753 N N . PRO A 1 100 ? -7.403 -3.406 -8.590 1.00 87.06 100 PRO A N 1
ATOM 754 C CA . PRO A 1 100 ? -7.863 -4.565 -7.823 1.00 87.06 100 PRO A CA 1
ATOM 755 C C . PRO A 1 100 ? -7.143 -4.719 -6.471 1.00 87.06 100 PRO A C 1
ATOM 757 O O . PRO A 1 100 ? -7.721 -5.254 -5.528 1.00 87.06 100 PRO A O 1
ATOM 760 N N . LEU A 1 101 ? -5.902 -4.232 -6.337 1.00 89.56 101 LEU A N 1
ATOM 761 C CA . LEU A 1 101 ? -5.184 -4.227 -5.057 1.00 89.56 101 LEU A CA 1
ATOM 762 C C . LEU A 1 101 ? -5.779 -3.203 -4.092 1.00 89.56 101 LEU A C 1
ATOM 764 O O . LEU A 1 101 ? -5.881 -3.485 -2.903 1.00 89.56 101 LEU A O 1
ATOM 768 N N . LEU A 1 102 ? -6.206 -2.049 -4.607 1.00 87.56 102 LEU A N 1
ATOM 769 C CA . LEU A 1 102 ? -6.892 -1.022 -3.829 1.00 87.56 102 LEU A CA 1
ATOM 770 C C . LEU A 1 102 ? -8.220 -1.558 -3.268 1.00 87.56 102 LEU A C 1
ATOM 772 O O . LEU A 1 102 ? -8.469 -1.476 -2.070 1.00 87.56 102 LEU A O 1
ATOM 776 N N . GLU A 1 103 ? -9.035 -2.214 -4.096 1.00 85.56 103 GLU A N 1
ATOM 777 C CA . GLU A 1 103 ? -10.301 -2.806 -3.640 1.00 85.56 103 GLU A CA 1
ATOM 778 C C . GLU A 1 103 ? -10.114 -3.882 -2.566 1.00 85.56 103 GLU A C 1
ATOM 780 O O . GLU A 1 103 ? -10.941 -4.000 -1.665 1.00 85.56 103 GLU A O 1
ATOM 785 N N . ARG A 1 104 ? -9.030 -4.663 -2.646 1.00 87.44 104 ARG A N 1
ATOM 786 C CA . ARG A 1 104 ? -8.684 -5.694 -1.653 1.00 87.44 104 ARG A CA 1
ATOM 787 C C . ARG A 1 104 ? -8.017 -5.117 -0.411 1.00 87.44 104 ARG A C 1
ATOM 789 O O . ARG A 1 104 ? -8.087 -5.720 0.655 1.00 87.44 104 ARG A O 1
ATOM 796 N N . PHE A 1 105 ? -7.381 -3.952 -0.520 1.00 87.81 105 PHE A N 1
ATOM 797 C CA . PHE A 1 105 ? -6.715 -3.317 0.611 1.00 87.81 105 PHE A CA 1
ATOM 798 C C . PHE A 1 105 ? -7.705 -2.905 1.709 1.00 87.81 105 PHE A C 1
ATOM 800 O O . PHE A 1 105 ? -7.326 -2.892 2.878 1.00 87.81 105 PHE A O 1
ATOM 807 N N . LYS A 1 106 ? -8.975 -2.639 1.367 1.00 85.38 106 LYS A N 1
ATOM 808 C CA . LYS A 1 106 ? -10.021 -2.263 2.334 1.00 85.38 106 LYS A CA 1
ATOM 809 C C . LYS A 1 106 ? -10.148 -3.244 3.506 1.00 85.38 106 LYS A C 1
ATOM 811 O O . LYS A 1 106 ? -10.385 -2.803 4.620 1.00 85.38 106 LYS A O 1
ATOM 816 N N . ASP A 1 107 ? -9.920 -4.540 3.278 1.00 84.56 107 ASP A N 1
ATOM 817 C CA . ASP A 1 107 ? -9.995 -5.580 4.314 1.00 84.56 107 ASP A CA 1
ATOM 818 C C . ASP A 1 107 ? -8.862 -5.471 5.355 1.00 84.56 107 ASP A C 1
ATOM 820 O O . ASP A 1 107 ? -8.958 -6.010 6.455 1.00 84.56 107 ASP A O 1
ATOM 824 N N . TYR A 1 108 ? -7.786 -4.749 5.026 1.00 84.12 108 TYR A N 1
ATOM 825 C CA . TYR A 1 108 ? -6.637 -4.499 5.902 1.00 84.12 108 TYR A CA 1
ATOM 826 C C . TYR A 1 108 ? -6.699 -3.129 6.591 1.00 84.12 108 TYR A C 1
ATOM 828 O O . TYR A 1 108 ? -5.855 -2.824 7.441 1.00 84.12 108 TYR A O 1
ATOM 836 N N . VAL A 1 109 ? -7.675 -2.290 6.234 1.00 85.62 109 VAL A N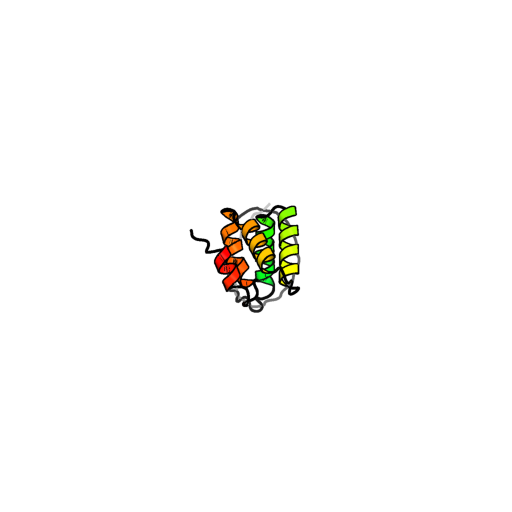 1
ATOM 837 C CA . VAL A 1 109 ? -7.898 -0.995 6.876 1.00 85.62 109 VAL A CA 1
ATOM 838 C C . VAL A 1 109 ? -8.658 -1.225 8.187 1.00 85.62 109 VAL A C 1
ATOM 840 O O . VAL A 1 109 ? -9.571 -2.038 8.248 1.00 85.62 109 VAL A O 1
ATOM 843 N N . PRO A 1 110 ? -8.317 -0.539 9.289 1.00 85.06 110 PRO A N 1
ATOM 844 C CA . PRO A 1 110 ? -9.138 -0.608 10.489 1.00 85.06 110 PRO A CA 1
ATOM 845 C C . PRO A 1 110 ? -10.539 -0.043 10.219 1.00 85.06 110 PRO A C 1
ATOM 847 O O . PRO A 1 110 ? -10.655 1.051 9.669 1.00 85.06 110 PRO A O 1
ATOM 850 N N . ALA A 1 111 ? -11.587 -0.712 10.711 1.00 85.75 111 ALA A N 1
ATOM 851 C CA . ALA A 1 111 ? -12.993 -0.336 10.486 1.00 85.75 111 ALA A CA 1
ATOM 852 C C . ALA A 1 111 ? -13.309 1.152 10.743 1.00 85.75 111 ALA A C 1
ATOM 854 O O . ALA A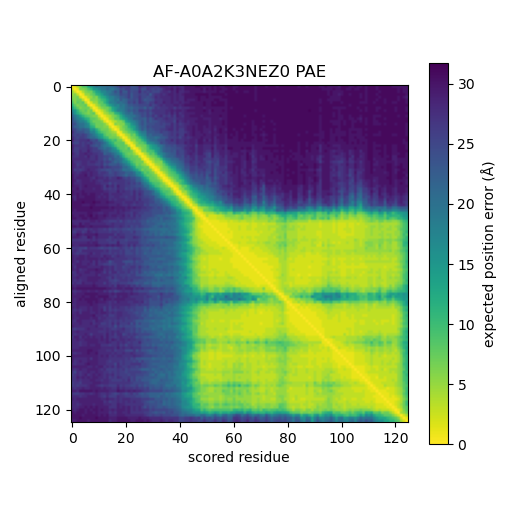 1 111 ? -14.118 1.754 10.045 1.00 85.75 111 ALA A O 1
ATOM 855 N N . LYS A 1 112 ? -12.623 1.785 11.706 1.00 85.25 112 LYS A N 1
ATOM 856 C CA . LYS A 1 112 ? -12.783 3.217 12.023 1.00 85.25 112 LYS A CA 1
ATOM 857 C C . LYS A 1 112 ? -12.379 4.166 10.892 1.00 85.25 112 LYS A C 1
ATOM 859 O O . LYS A 1 112 ? -12.762 5.330 10.924 1.00 85.25 112 LYS A O 1
ATOM 864 N N . TYR A 1 113 ? -11.592 3.690 9.933 1.00 85.94 113 TYR A N 1
ATOM 865 C CA . TYR A 1 113 ? -11.109 4.468 8.800 1.00 85.94 113 TYR A CA 1
ATOM 866 C C . TYR A 1 113 ? -11.682 3.993 7.461 1.00 85.94 113 TYR A C 1
ATOM 868 O O . TYR A 1 113 ? -11.321 4.566 6.439 1.00 85.94 113 TYR A O 1
ATOM 876 N N . HIS A 1 114 ? -12.587 3.005 7.446 1.00 86.19 114 HIS A N 1
ATOM 877 C CA . HIS A 1 114 ? -13.234 2.545 6.210 1.00 86.19 114 HIS A CA 1
ATOM 878 C C . HIS A 1 114 ? -13.952 3.688 5.493 1.00 86.19 114 HIS A C 1
ATOM 880 O O . HIS A 1 114 ? -13.670 3.925 4.328 1.00 86.19 114 HIS A O 1
ATOM 886 N N . SER A 1 115 ? -14.759 4.480 6.205 1.00 87.06 115 SER A N 1
ATOM 887 C CA . SER A 1 115 ? -15.476 5.616 5.60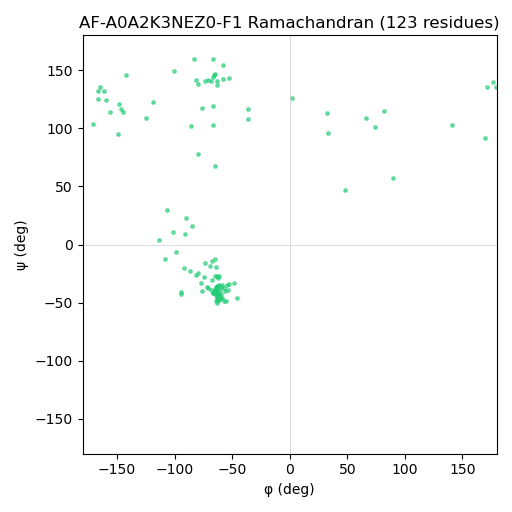6 1.00 87.06 115 SER A CA 1
ATOM 888 C C . SER A 1 115 ? -14.546 6.693 5.037 1.00 87.06 115 SER A C 1
ATOM 890 O O . SER A 1 115 ? -14.904 7.404 4.102 1.00 87.06 115 SER A O 1
ATOM 892 N N . LEU A 1 116 ? -13.344 6.848 5.604 1.00 85.50 116 LEU A N 1
ATOM 893 C CA . LE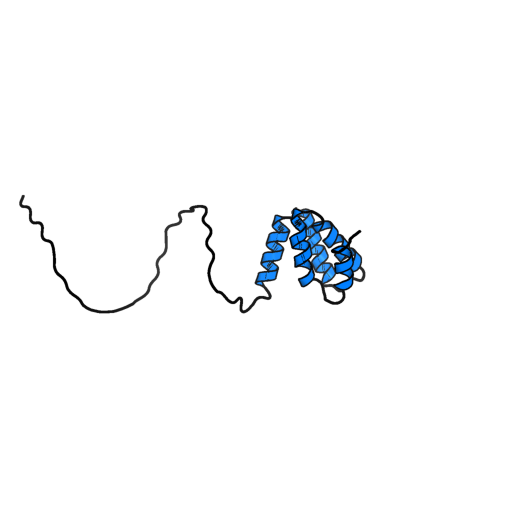U A 1 116 ? -12.335 7.756 5.057 1.00 85.50 116 LEU A CA 1
ATOM 894 C C . LEU A 1 116 ? -11.677 7.151 3.812 1.00 85.50 116 LEU A C 1
ATOM 896 O O . LEU A 1 116 ? -11.430 7.852 2.840 1.00 85.50 116 LEU A O 1
ATOM 900 N N . TYR A 1 117 ? -11.408 5.848 3.842 1.00 85.81 117 TYR A N 1
ATOM 901 C CA . TYR A 1 117 ? -10.831 5.123 2.722 1.00 85.81 117 TYR A CA 1
ATOM 902 C C . TYR A 1 117 ? -11.780 5.057 1.519 1.00 85.81 117 TYR A C 1
ATOM 904 O O . TYR A 1 117 ? -11.342 5.291 0.398 1.00 85.81 117 TYR A O 1
ATOM 912 N N . GLU A 1 118 ? -13.076 4.826 1.742 1.00 85.44 118 GLU A N 1
ATOM 913 C CA . GLU A 1 118 ? -14.101 4.840 0.693 1.00 85.44 118 GLU A CA 1
ATOM 914 C C . GLU A 1 118 ? -14.122 6.169 -0.063 1.00 85.44 118 GLU A C 1
ATOM 916 O O . GLU A 1 118 ? -14.151 6.146 -1.283 1.00 85.44 118 GLU A O 1
ATOM 921 N N . GLN A 1 119 ? -13.966 7.314 0.611 1.00 84.19 119 GLN A N 1
ATOM 922 C CA . GLN A 1 119 ? -13.869 8.617 -0.068 1.00 84.19 119 GLN A CA 1
ATOM 923 C C . GLN A 1 119 ? -12.661 8.729 -1.014 1.00 84.19 119 GLN A C 1
ATOM 925 O O . GLN A 1 119 ? -12.705 9.488 -1.977 1.00 84.19 119 GLN A O 1
ATOM 930 N N . TYR A 1 120 ? -11.576 7.991 -0.762 1.00 81.31 120 TYR A N 1
ATOM 931 C CA . TYR A 1 120 ? -10.399 7.984 -1.637 1.00 81.31 120 TYR A CA 1
ATOM 932 C C . TYR A 1 120 ? -10.499 6.976 -2.786 1.00 81.31 120 TYR A C 1
ATOM 934 O O . TYR A 1 120 ? -9.794 7.133 -3.781 1.00 81.31 120 TYR A O 1
ATOM 942 N N . VAL A 1 121 ? -11.323 5.934 -2.643 1.00 76.12 121 VAL A N 1
ATOM 943 C CA . VAL A 1 121 ? -11.507 4.879 -3.655 1.00 76.12 121 VAL A CA 1
ATOM 944 C C . VAL A 1 121 ? -12.695 5.183 -4.566 1.00 76.12 121 VAL A C 1
ATOM 946 O O . VAL A 1 121 ? -12.590 5.028 -5.780 1.00 76.12 121 VAL A O 1
ATOM 949 N N . ASP A 1 122 ? -13.796 5.653 -3.984 1.00 68.62 122 ASP A N 1
ATOM 950 C CA . ASP A 1 122 ? -15.037 6.060 -4.651 1.00 68.62 122 ASP A CA 1
ATOM 951 C C . ASP A 1 122 ? -15.022 7.542 -5.038 1.00 68.62 122 ASP A C 1
ATOM 953 O O . ASP A 1 122 ? -16.069 8.147 -5.217 1.00 68.62 122 ASP A O 1
ATOM 957 N N . GLY A 1 123 ? -13.842 8.149 -5.189 1.00 56.28 123 GLY A N 1
ATOM 958 C CA . GLY A 1 123 ? -13.698 9.485 -5.768 1.00 56.28 123 GLY A CA 1
ATOM 959 C C . GLY A 1 123 ? -14.125 9.519 -7.244 1.00 56.28 123 GLY A C 1
ATOM 960 O O . GLY A 1 123 ? -13.283 9.655 -8.126 1.00 56.28 123 GLY A O 1
ATOM 961 N N . LYS A 1 124 ? -15.421 9.326 -7.504 1.00 47.47 124 LYS A N 1
ATOM 962 C CA . LYS A 1 124 ? -16.216 10.043 -8.497 1.00 47.47 124 LYS A CA 1
ATOM 963 C C . LYS A 1 124 ? -16.496 11.404 -7.856 1.00 47.47 124 LYS A C 1
ATOM 965 O O . LYS A 1 124 ? -17.043 11.458 -6.760 1.00 47.47 124 LYS A O 1
ATOM 970 N N . ASP A 1 125 ? -16.040 12.514 -8.405 1.00 40.16 125 ASP A N 1
ATOM 971 C CA . ASP A 1 125 ? -16.144 12.957 -9.798 1.00 40.16 125 ASP A CA 1
ATOM 972 C C . ASP A 1 125 ? -14.924 13.815 -10.183 1.00 40.16 125 ASP A C 1
ATOM 974 O O . ASP A 1 125 ? -14.472 14.612 -9.323 1.00 40.16 125 ASP A O 1
#

Nearest PDB structures (foldseek):
  8p8h-assembly1_A  TM=8.704E-01  e=2.735E-02  Homo sapiens
  7wu8-assembly7_G  TM=8.485E-01  e=4.022E-02  Homo sapiens
  6fdd-assembly2_B  TM=8.156E-01  e=2.617E-01  Mus musculus
  2khm-assembly1_B  TM=2.591E-01  e=7.129E+00  Araneus diadematus

Mean predicted aligned error: 17.04 Å

Solvent-accessible surface area (backbone atoms only — not comparable to full-atom values): 8516 Å² total; per-residue (Å²): 142,82,89,82,90,83,82,90,81,91,74,91,80,81,91,80,91,83,89,81,90,85,88,88,82,93,74,95,76,83,88,79,90,78,85,87,73,98,65,83,66,82,78,58,81,63,59,56,56,53,55,49,52,51,51,49,52,73,76,34,55,77,68,55,40,52,52,50,56,51,37,54,52,45,62,72,65,73,45,96,56,48,68,60,42,52,52,52,53,46,59,75,25,65,47,84,91,30,40,70,55,50,70,57,44,58,81,76,49,59,76,92,46,43,76,63,49,45,60,68,72,63,62,77,128

Foldseek 3Di:
DDDDDDDDDDDDDDDDDDDDDDDDDDDDDDDDDDDDDDDDPPPPPPPVVVVLLVVLPVPADPVLSVLLVVLLVCQVVPHPPVLVSLLSVLVSQVDPSRLVSLVVCLVSHPPVCSVSNCCSNVPDD

pLDDT: mean 70.87, std 19.36, range [38.12, 92.88]

Organism: Trifolium pratense (NCBI:txid57577)

InterPro domains:
  IPR049909 Rtel1, harmonin homology domain [cd13932] (32-122)

Radius of gyration: 27.92 Å; Cα contacts (8 Å, |Δi|>4): 44; chains: 1; bounding box: 35×87×47 Å